Protein AF-A0A1J3E5S5-F1 (afdb_monomer_lite)

InterPro domains:
  IPR001609 Myosin head, motor domain-like [PF00063] (2-81)
  IPR001609 Myosin head, motor domain-like [PS51456] (1-84)
  IPR027417 P-loop containing nucleoside triphosphate hydrolase [SSF52540] (1-83)

Organism: Noccaea caerulescens (NCBI:txid107243)

Secondary structure (DSSP, 8-state):
-HHHHHHHHHHHHHHHHTT--EEE-SSTT-EEE-SHHHHHHHHH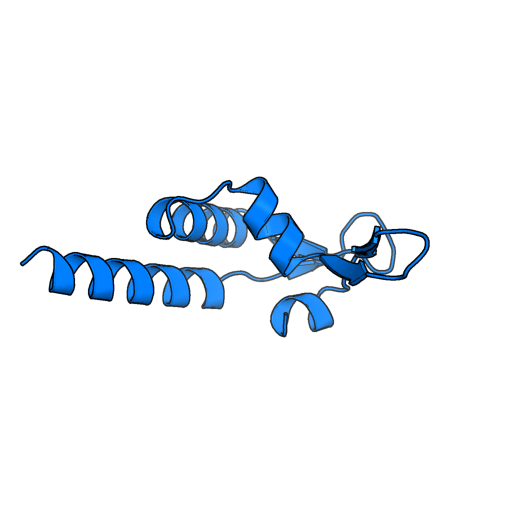HHHHHT--HHHHHHHHHEEEEE-SS-EEEEE--HHHHHT-

Foldseek 3Di:
DVVVLLVVLQVLLVVLQLPFAWDDDPDPFWIDGDDVSNLVSLVSSCVSVVHDSVVSRQVLQWDWDDDPVDIDIDGHHRVSSSVD

Structure (mmCIF, N/CA/C/O backbone):
data_AF-A0A1J3E5S5-F1
#
_entry.id   AF-A0A1J3E5S5-F1
#
loop_
_atom_site.group_PDB
_atom_site.id
_atom_site.type_symbol
_atom_site.label_atom_id
_atom_site.label_alt_id
_atom_site.label_comp_id
_atom_site.label_asym_id
_atom_site.label_entity_id
_atom_site.label_seq_id
_atom_site.pdbx_PDB_ins_code
_atom_site.Cartn_x
_atom_site.Cartn_y
_atom_site.Cartn_z
_atom_site.occupancy
_atom_site.B_iso_or_equiv
_atom_site.auth_seq_id
_atom_site.auth_comp_id
_atom_site.auth_asym_id
_atom_site.auth_atom_id
_atom_site.pdbx_PDB_model_num
ATOM 1 N N . GLU A 1 1 ? -18.991 3.427 22.161 1.00 70.38 1 GLU A N 1
ATOM 2 C CA . GLU A 1 1 ? -17.572 3.845 22.253 1.00 70.38 1 GLU A CA 1
ATOM 3 C C . GLU A 1 1 ? -16.660 3.024 21.340 1.00 70.38 1 GLU A C 1
ATOM 5 O O . GLU A 1 1 ? -16.186 3.587 20.365 1.00 70.38 1 GLU A O 1
ATOM 10 N N . LYS A 1 2 ? -16.496 1.705 21.541 1.00 81.88 2 LYS A N 1
ATOM 11 C CA . LYS A 1 2 ? -15.602 0.867 20.703 1.00 81.88 2 LYS A CA 1
ATOM 12 C C . LYS A 1 2 ? -15.892 0.896 19.192 1.00 81.88 2 LYS A C 1
ATOM 14 O O . LYS A 1 2 ? -14.965 0.877 18.393 1.00 81.88 2 LYS A O 1
ATOM 19 N N . GLU A 1 3 ? -17.163 0.955 18.790 1.00 86.50 3 GLU A N 1
ATOM 20 C CA . GLU A 1 3 ? -17.537 1.039 17.367 1.00 86.50 3 GLU A CA 1
ATOM 21 C C . GLU A 1 3 ? -17.140 2.377 16.731 1.00 86.50 3 GLU A C 1
ATOM 23 O O . GLU A 1 3 ? -16.634 2.401 15.615 1.00 86.50 3 GLU A O 1
ATOM 28 N N . GLN A 1 4 ? -17.306 3.491 17.451 1.00 90.81 4 GLN A N 1
ATOM 29 C CA . GLN A 1 4 ? -16.891 4.811 16.969 1.00 90.81 4 GLN A CA 1
ATOM 30 C C . GLN A 1 4 ? -15.370 4.894 16.840 1.00 90.81 4 GLN A C 1
ATOM 32 O O . GLN A 1 4 ? -14.867 5.398 15.841 1.00 90.81 4 GLN A O 1
ATOM 37 N N . GLU A 1 5 ? -14.636 4.343 17.807 1.00 91.06 5 GLU A N 1
ATOM 38 C CA . GLU A 1 5 ? -13.177 4.246 17.739 1.00 91.06 5 GLU A CA 1
ATOM 39 C C . GLU A 1 5 ? -12.722 3.414 16.530 1.00 91.06 5 GLU A C 1
ATOM 41 O O . GLU A 1 5 ? -11.811 3.818 15.810 1.00 91.06 5 GLU A O 1
ATOM 46 N N . ALA A 1 6 ? -13.397 2.295 16.244 1.00 92.81 6 ALA A N 1
ATOM 47 C CA . ALA A 1 6 ? -13.121 1.495 15.053 1.00 92.81 6 ALA A CA 1
ATOM 48 C C . ALA A 1 6 ? -13.388 2.276 13.754 1.00 92.81 6 ALA A C 1
ATOM 50 O O . ALA A 1 6 ? -12.566 2.222 12.840 1.00 92.81 6 ALA A O 1
ATOM 51 N N . ILE A 1 7 ? -14.485 3.040 13.684 1.00 95.31 7 ILE A N 1
ATOM 52 C CA . ILE A 1 7 ? -14.800 3.906 12.536 1.00 95.31 7 ILE A CA 1
ATOM 53 C C . ILE A 1 7 ? -13.700 4.954 12.342 1.00 95.31 7 ILE A C 1
ATOM 55 O O . ILE A 1 7 ? -13.160 5.074 11.243 1.00 95.31 7 ILE A O 1
ATOM 59 N N . PHE A 1 8 ? -13.319 5.679 13.398 1.00 95.38 8 PHE A N 1
ATOM 60 C CA . PHE A 1 8 ? -12.267 6.693 13.306 1.00 95.38 8 PHE A CA 1
ATOM 61 C C . PHE A 1 8 ? -10.917 6.093 12.919 1.00 95.38 8 PHE A C 1
ATOM 63 O O . PHE A 1 8 ? -10.203 6.685 12.111 1.00 95.38 8 PHE A O 1
ATOM 70 N N . ARG A 1 9 ? -10.590 4.900 13.424 1.00 96.25 9 ARG A N 1
ATOM 71 C CA . ARG A 1 9 ? -9.365 4.185 13.055 1.00 96.25 9 ARG A CA 1
ATOM 72 C C . ARG A 1 9 ? -9.331 3.840 11.565 1.00 96.25 9 ARG A C 1
ATOM 74 O O . ARG A 1 9 ? -8.313 4.073 10.918 1.00 96.25 9 ARG A O 1
ATOM 81 N N . VAL A 1 10 ? -10.436 3.337 11.010 1.00 96.88 10 VAL A N 1
ATOM 82 C CA . VAL A 1 10 ? -10.542 3.026 9.572 1.00 96.88 10 VAL A CA 1
ATOM 83 C C . VAL A 1 10 ? -10.445 4.296 8.725 1.00 96.88 10 VAL A C 1
ATOM 85 O O . VAL A 1 10 ? -9.695 4.321 7.752 1.00 96.88 10 VAL A O 1
ATOM 88 N N . VAL A 1 11 ? -11.142 5.369 9.107 1.00 97.94 11 VAL A N 1
ATOM 89 C CA . VAL A 1 11 ? -11.070 6.656 8.394 1.00 97.94 11 VAL A CA 1
ATOM 90 C C . VAL A 1 11 ? -9.644 7.208 8.408 1.00 97.94 11 VAL A C 1
ATOM 92 O O . VAL A 1 11 ? -9.136 7.609 7.364 1.00 97.94 11 VAL A O 1
ATOM 95 N N . A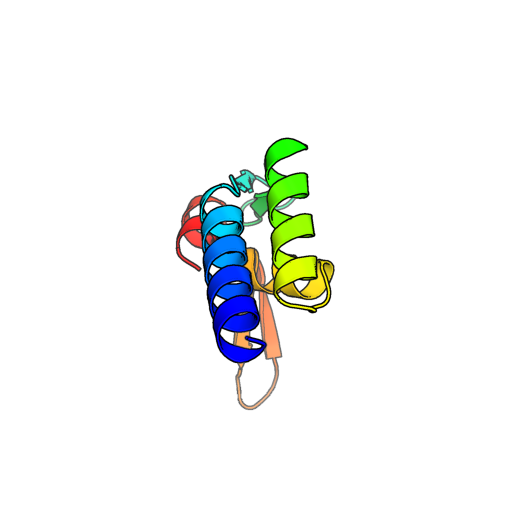LA A 1 12 ? -8.967 7.177 9.559 1.00 97.94 12 ALA A N 1
ATOM 96 C CA . ALA A 1 12 ? -7.573 7.593 9.664 1.00 97.94 12 ALA A CA 1
ATOM 97 C C . ALA A 1 12 ? -6.661 6.751 8.758 1.00 97.94 12 ALA A C 1
ATOM 99 O O . ALA A 1 12 ? -5.838 7.313 8.040 1.00 97.94 12 ALA A O 1
ATOM 100 N N . ALA A 1 13 ? -6.843 5.427 8.715 1.00 98.00 13 ALA A N 1
ATOM 101 C CA . ALA A 1 13 ? -6.063 4.563 7.832 1.00 98.00 13 ALA A CA 1
ATOM 102 C C . ALA A 1 13 ? -6.224 4.951 6.353 1.00 98.00 13 ALA A C 1
ATOM 104 O O . ALA A 1 13 ? -5.224 5.079 5.649 1.00 98.00 13 ALA A O 1
ATOM 105 N N . ILE A 1 14 ? -7.457 5.211 5.901 1.00 96.88 14 ILE A N 1
ATOM 106 C CA . ILE A 1 14 ? -7.744 5.657 4.526 1.00 96.88 14 ILE A CA 1
ATOM 107 C C . ILE A 1 14 ? -7.049 6.992 4.226 1.00 96.88 14 ILE A C 1
ATOM 109 O O . ILE A 1 14 ? -6.439 7.145 3.167 1.00 96.88 14 ILE A O 1
ATOM 113 N N . LEU A 1 15 ? -7.088 7.946 5.162 1.00 98.00 15 LEU A N 1
ATOM 114 C CA . LEU A 1 15 ? -6.409 9.237 5.004 1.00 98.00 15 LEU A CA 1
ATOM 115 C C . LEU A 1 15 ? -4.887 9.084 4.903 1.00 98.00 15 LEU A C 1
ATOM 117 O O . LEU A 1 15 ? -4.253 9.779 4.112 1.00 98.00 15 LEU A O 1
ATOM 121 N N . HIS A 1 16 ? -4.288 8.177 5.677 1.00 98.19 16 HIS A N 1
ATOM 122 C CA . HIS A 1 16 ? -2.864 7.876 5.547 1.00 98.19 16 HIS A CA 1
ATOM 123 C C . HIS A 1 16 ? -2.549 7.233 4.191 1.00 98.19 16 HIS A C 1
ATOM 125 O O . HIS A 1 16 ? -1.609 7.678 3.542 1.00 98.19 16 HIS A O 1
ATOM 131 N N . ILE A 1 17 ? -3.355 6.277 3.716 1.00 97.56 17 ILE A N 1
ATOM 132 C CA . ILE A 1 17 ? -3.168 5.654 2.392 1.00 97.56 17 ILE A CA 1
ATOM 133 C C . ILE A 1 17 ? -3.179 6.705 1.273 1.00 97.56 17 ILE A C 1
ATOM 135 O O . ILE A 1 17 ? -2.308 6.679 0.408 1.00 97.56 17 ILE A O 1
ATOM 139 N N . GLY A 1 18 ? -4.097 7.675 1.326 1.00 96.75 18 GLY A N 1
ATOM 140 C CA . GLY A 1 18 ? -4.192 8.745 0.326 1.00 96.75 18 GLY A CA 1
ATOM 141 C C . GLY A 1 18 ? -2.973 9.678 0.244 1.00 96.75 18 GLY A C 1
ATOM 142 O O . GLY A 1 18 ? -2.836 10.396 -0.741 1.00 96.75 18 GLY A O 1
ATOM 143 N N . ASN A 1 19 ? -2.085 9.664 1.244 1.00 97.38 19 ASN A N 1
ATOM 144 C CA . ASN A 1 19 ? -0.852 10.460 1.272 1.00 97.38 19 ASN A CA 1
ATOM 145 C C . ASN A 1 19 ? 0.401 9.666 0.859 1.00 97.38 19 ASN A C 1
ATOM 147 O O . ASN A 1 19 ? 1.514 10.186 0.944 1.00 97.38 19 ASN A O 1
ATOM 151 N N . ILE A 1 20 ? 0.256 8.403 0.451 1.00 97.69 20 ILE A N 1
ATOM 152 C CA . ILE A 1 20 ? 1.385 7.593 -0.010 1.00 97.69 20 ILE A CA 1
ATOM 153 C C . ILE A 1 20 ? 1.686 7.970 -1.460 1.00 97.69 20 ILE A C 1
ATOM 155 O O . ILE A 1 20 ? 0.920 7.661 -2.370 1.00 97.69 20 ILE A O 1
ATOM 159 N N . GLU A 1 21 ? 2.828 8.614 -1.688 1.00 97.38 21 GLU A N 1
ATOM 160 C CA . GLU A 1 21 ? 3.344 8.820 -3.036 1.00 97.38 21 GLU A CA 1
ATOM 161 C C . GLU A 1 21 ? 4.237 7.645 -3.447 1.00 97.38 21 GLU A C 1
ATOM 163 O O . GLU A 1 21 ? 5.017 7.114 -2.648 1.00 97.38 21 GLU A O 1
ATOM 168 N N . PHE A 1 22 ? 4.180 7.274 -4.725 1.00 96.50 22 PHE A N 1
ATOM 169 C CA . PHE A 1 22 ? 5.008 6.215 -5.293 1.00 96.50 22 PHE A CA 1
ATOM 170 C C . PHE A 1 22 ? 6.033 6.785 -6.270 1.00 96.50 22 PHE A C 1
ATOM 172 O O . PHE A 1 22 ? 5.767 7.725 -7.018 1.00 96.50 22 PHE A O 1
ATOM 179 N N . THR A 1 23 ? 7.217 6.186 -6.283 1.00 95.88 23 THR A N 1
ATOM 180 C CA . THR A 1 23 ? 8.262 6.440 -7.276 1.00 95.88 23 THR A CA 1
ATOM 181 C C . THR A 1 23 ? 8.689 5.137 -7.930 1.00 95.88 23 THR A C 1
ATOM 183 O O . THR A 1 23 ? 8.340 4.048 -7.470 1.00 95.88 23 THR A O 1
ATOM 186 N N . LYS A 1 24 ? 9.447 5.242 -9.019 1.00 95.62 24 LYS A N 1
ATOM 187 C CA . LYS A 1 24 ? 9.959 4.082 -9.741 1.00 95.62 24 LYS A CA 1
ATOM 188 C C . LYS A 1 24 ? 10.901 3.270 -8.846 1.00 95.62 24 LYS A C 1
ATOM 190 O O . LYS A 1 24 ? 11.819 3.819 -8.238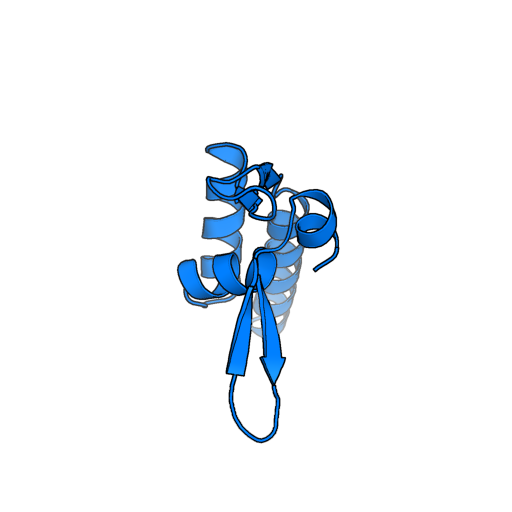 1.00 95.62 24 LYS A O 1
ATOM 195 N N . GLY A 1 25 ? 10.660 1.966 -8.782 1.00 92.00 25 GLY A N 1
ATOM 196 C CA . GLY A 1 25 ? 11.524 1.008 -8.107 1.00 92.00 25 GLY A CA 1
ATOM 197 C C . GLY A 1 25 ? 12.738 0.616 -8.955 1.00 92.00 25 GLY A C 1
ATOM 198 O O . GLY A 1 25 ? 13.152 1.327 -9.870 1.00 92.00 25 GLY A O 1
ATOM 199 N N . LYS A 1 26 ? 13.332 -0.537 -8.631 1.00 88.56 26 LYS A N 1
ATOM 200 C CA . LYS A 1 26 ? 14.520 -1.051 -9.335 1.00 88.56 26 LYS A CA 1
ATOM 201 C C . LYS A 1 26 ? 14.197 -1.530 -10.751 1.00 88.56 26 LYS A C 1
ATOM 203 O O . LYS A 1 26 ? 14.959 -1.257 -11.672 1.00 88.56 26 LYS A O 1
ATOM 208 N N . GLU A 1 27 ? 13.070 -2.215 -10.907 1.00 87.88 27 GLU A N 1
ATOM 209 C CA . GLU A 1 27 ? 12.599 -2.714 -12.197 1.00 87.88 27 GLU A CA 1
ATOM 210 C C . GLU A 1 27 ? 11.791 -1.645 -12.931 1.00 87.88 27 GLU A C 1
ATOM 212 O O . GLU A 1 27 ? 11.195 -0.754 -12.312 1.00 87.88 27 GLU A O 1
ATOM 217 N N . VAL A 1 28 ? 11.761 -1.738 -14.262 1.00 82.56 28 VAL A N 1
ATOM 218 C CA . VAL A 1 28 ? 11.152 -0.730 -15.142 1.00 82.56 28 VAL A CA 1
ATOM 219 C C . VAL A 1 28 ? 9.680 -0.452 -14.822 1.00 82.56 28 VAL A C 1
ATOM 221 O O . VAL A 1 28 ? 9.244 0.692 -14.936 1.00 82.56 28 VAL A O 1
ATOM 224 N N . ASP A 1 29 ? 8.965 -1.483 -14.392 1.00 87.31 29 ASP A N 1
ATOM 225 C CA . ASP A 1 29 ? 7.535 -1.544 -14.103 1.00 87.31 29 ASP A CA 1
ATOM 226 C C . ASP A 1 29 ? 7.253 -1.668 -12.599 1.00 87.31 29 ASP A C 1
ATOM 228 O O . ASP A 1 29 ? 6.157 -2.047 -12.203 1.00 87.31 29 ASP A O 1
ATOM 232 N N . SER A 1 30 ? 8.245 -1.391 -11.749 1.00 92.25 30 SER A N 1
ATOM 233 C CA . SER A 1 30 ? 8.078 -1.455 -10.300 1.00 92.25 30 SER A CA 1
ATOM 234 C C . SER A 1 30 ? 7.880 -0.084 -9.678 1.00 92.25 30 SER A C 1
ATOM 236 O O . SER A 1 30 ? 8.410 0.926 -10.151 1.00 92.25 30 SER A O 1
ATOM 238 N N . SER A 1 31 ? 7.162 -0.076 -8.564 1.00 95.19 31 SER A N 1
ATOM 239 C CA . SER A 1 31 ? 6.934 1.087 -7.723 1.00 95.19 31 SER A CA 1
ATOM 240 C C . SER A 1 31 ? 7.337 0.795 -6.284 1.00 95.19 31 SER A C 1
ATOM 242 O O . SER A 1 31 ? 7.304 -0.344 -5.813 1.00 95.19 31 SER A O 1
ATOM 244 N N . VAL A 1 32 ? 7.767 1.847 -5.598 1.00 96.19 32 VAL A N 1
ATOM 245 C CA . VAL A 1 32 ? 8.079 1.851 -4.167 1.00 96.19 32 VAL A CA 1
ATOM 246 C C . VAL A 1 32 ? 7.585 3.165 -3.556 1.00 96.19 32 VAL A C 1
ATOM 248 O O . VAL A 1 32 ? 7.489 4.157 -4.285 1.00 96.19 32 VAL A O 1
ATOM 251 N N . PRO A 1 33 ? 7.303 3.223 -2.241 1.00 97.12 33 PRO A N 1
ATOM 252 C CA . PRO A 1 33 ? 7.037 4.490 -1.564 1.00 97.12 33 PRO A CA 1
ATOM 253 C C . PRO A 1 33 ? 8.162 5.504 -1.821 1.00 97.12 33 PRO A C 1
ATOM 255 O O . PRO A 1 33 ? 9.344 5.171 -1.694 1.00 97.12 33 PRO A O 1
ATOM 258 N N . LYS A 1 34 ? 7.791 6.728 -2.205 1.00 96.88 34 LYS A N 1
ATOM 259 C CA . LYS A 1 34 ? 8.690 7.756 -2.755 1.00 96.88 34 LYS A CA 1
ATOM 260 C C . LYS A 1 34 ? 9.771 8.213 -1.781 1.00 96.88 34 LYS A C 1
ATOM 262 O O . LYS A 1 34 ? 10.937 8.312 -2.154 1.00 96.88 34 LYS A O 1
ATOM 267 N N . ASP A 1 35 ? 9.381 8.505 -0.550 1.00 97.25 35 ASP A N 1
ATOM 268 C CA . ASP A 1 35 ? 10.230 9.100 0.477 1.00 97.25 35 ASP A CA 1
ATOM 269 C C . ASP A 1 35 ? 9.843 8.610 1.879 1.00 97.25 35 ASP A C 1
ATOM 271 O O . ASP A 1 35 ? 8.959 7.767 2.055 1.00 97.25 35 ASP A O 1
ATOM 275 N N . ASP A 1 36 ? 10.534 9.114 2.900 1.00 97.94 36 ASP A N 1
ATOM 276 C CA . ASP A 1 36 ? 10.273 8.720 4.285 1.00 97.94 36 ASP A CA 1
ATOM 277 C C . ASP A 1 36 ? 8.898 9.188 4.783 1.00 97.94 36 ASP A C 1
ATOM 279 O O . ASP A 1 36 ? 8.320 8.533 5.649 1.00 97.94 36 ASP A O 1
ATOM 283 N N . ASN A 1 37 ? 8.328 10.242 4.187 1.00 97.88 37 ASN A N 1
ATOM 284 C CA . ASN A 1 37 ? 6.958 10.665 4.469 1.00 97.88 37 ASN A CA 1
ATOM 285 C C . ASN A 1 37 ? 5.946 9.620 3.969 1.00 97.88 37 ASN A C 1
ATOM 287 O O . ASN A 1 37 ? 5.074 9.173 4.713 1.00 97.88 37 ASN A O 1
ATOM 291 N N . SER A 1 38 ? 6.121 9.134 2.741 1.00 97.88 38 SER A N 1
ATOM 292 C CA . SER A 1 38 ? 5.290 8.075 2.156 1.00 97.88 38 SER A CA 1
ATOM 293 C C . SER A 1 38 ? 5.402 6.766 2.948 1.00 97.88 38 SER A C 1
ATOM 295 O O . SER A 1 38 ? 4.399 6.103 3.215 1.00 97.88 38 SER A O 1
ATOM 297 N N . LYS A 1 39 ? 6.614 6.409 3.400 1.00 97.88 39 LYS A N 1
ATOM 298 C CA . LYS A 1 39 ? 6.836 5.239 4.273 1.00 97.88 39 LYS A CA 1
ATOM 299 C C . LYS A 1 39 ? 6.190 5.404 5.646 1.00 97.88 39 LYS A C 1
ATOM 301 O O . LYS A 1 39 ? 5.676 4.426 6.187 1.00 97.88 39 LYS A O 1
ATOM 306 N N . PHE A 1 40 ? 6.213 6.611 6.213 1.00 98.38 40 PHE A N 1
ATOM 307 C CA . PHE A 1 40 ? 5.524 6.916 7.464 1.00 98.38 40 PHE A CA 1
ATOM 308 C C . PHE A 1 40 ? 4.018 6.686 7.320 1.00 98.38 40 PHE A C 1
ATOM 310 O O . PHE A 1 40 ? 3.443 5.934 8.103 1.00 98.38 40 PHE A O 1
ATOM 317 N N . HIS A 1 41 ? 3.399 7.245 6.277 1.00 98.50 41 HIS A N 1
ATOM 318 C CA . HIS A 1 41 ? 1.975 7.050 6.017 1.00 98.50 41 HIS A CA 1
ATOM 319 C C . HIS A 1 41 ? 1.609 5.576 5.819 1.00 98.50 41 HIS A C 1
ATOM 321 O O . HIS A 1 41 ? 0.653 5.102 6.434 1.00 98.50 41 HIS A O 1
ATOM 327 N N . LEU A 1 42 ? 2.403 4.834 5.045 1.00 98.31 42 LEU A N 1
ATOM 328 C CA . LEU A 1 42 ? 2.221 3.395 4.854 1.00 98.31 42 LEU A CA 1
ATOM 329 C C . LEU A 1 42 ? 2.296 2.622 6.182 1.00 98.31 42 LEU A C 1
ATOM 331 O O . LEU A 1 42 ? 1.435 1.786 6.462 1.00 98.31 42 LEU A O 1
ATOM 335 N N . LYS A 1 43 ? 3.296 2.920 7.020 1.00 98.50 43 LYS A N 1
ATOM 336 C CA . LYS A 1 43 ? 3.458 2.293 8.337 1.00 98.50 43 LYS A CA 1
ATOM 337 C C . LYS A 1 43 ? 2.268 2.577 9.249 1.00 98.50 43 LYS A C 1
ATOM 339 O O . LYS A 1 43 ? 1.709 1.643 9.819 1.00 98.50 43 LYS A O 1
ATOM 344 N N . THR A 1 44 ? 1.853 3.836 9.352 1.00 98.38 44 THR A N 1
ATOM 345 C CA . THR A 1 44 ? 0.705 4.219 10.180 1.00 98.38 44 THR A CA 1
ATOM 346 C C . THR A 1 44 ? -0.587 3.578 9.680 1.00 98.38 44 THR A C 1
ATOM 348 O O . THR A 1 44 ? -1.370 3.084 10.486 1.00 98.38 44 THR A O 1
ATOM 351 N N . ALA A 1 45 ? -0.806 3.511 8.363 1.00 98.38 45 ALA A N 1
ATOM 352 C CA . ALA A 1 45 ? -1.962 2.818 7.800 1.00 98.38 45 ALA A CA 1
ATOM 353 C C . ALA A 1 45 ? -1.975 1.326 8.173 1.00 98.38 45 ALA A C 1
ATOM 355 O O . ALA A 1 45 ? -3.010 0.823 8.609 1.00 98.38 45 ALA A O 1
ATOM 356 N N . ALA A 1 46 ? -0.834 0.635 8.073 1.00 98.25 46 ALA A N 1
ATOM 357 C CA . ALA A 1 46 ? -0.724 -0.772 8.458 1.00 98.25 46 ALA A CA 1
ATOM 358 C C . ALA A 1 46 ? -1.025 -1.000 9.950 1.00 98.25 46 ALA A C 1
ATOM 360 O O . ALA A 1 46 ? -1.760 -1.923 10.299 1.00 98.25 46 ALA A O 1
ATOM 361 N N . GLU A 1 47 ? -0.524 -0.128 10.829 1.00 98.12 47 GLU A N 1
ATOM 362 C CA . GLU A 1 47 ? -0.797 -0.179 12.272 1.00 98.12 47 GLU A CA 1
ATOM 363 C C . GLU A 1 47 ? -2.287 0.041 12.584 1.00 98.12 47 GLU A C 1
ATOM 365 O O . GLU A 1 47 ? -2.878 -0.718 13.354 1.00 98.12 47 GL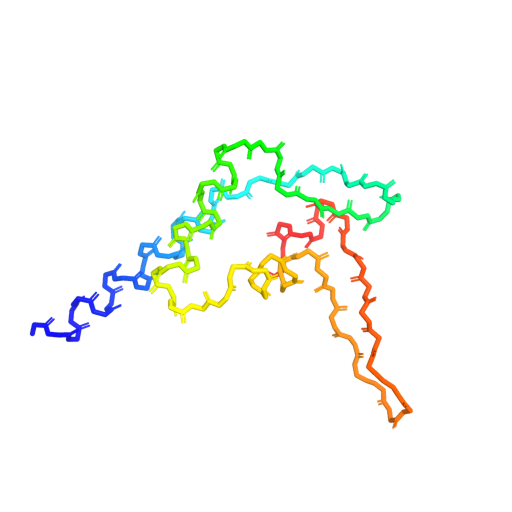U A O 1
ATOM 370 N N . LEU 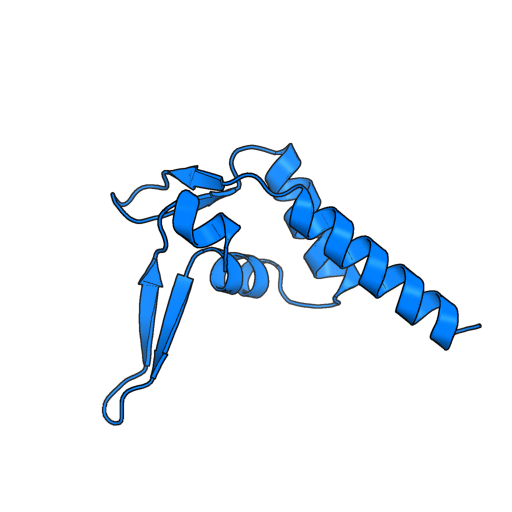A 1 48 ? -2.923 1.032 11.948 1.00 97.81 48 LEU A N 1
ATOM 371 C CA . LEU A 1 48 ? -4.348 1.336 12.135 1.00 97.81 48 LEU A CA 1
ATOM 372 C C . LEU A 1 48 ? -5.259 0.215 11.603 1.00 97.81 48 LEU A C 1
ATOM 374 O O . LEU A 1 48 ? -6.288 -0.097 12.212 1.00 97.81 48 LEU A O 1
ATOM 378 N N . LEU A 1 49 ? -4.879 -0.413 10.490 1.00 96.75 49 LEU A N 1
ATOM 379 C CA . LEU A 1 49 ? -5.573 -1.578 9.929 1.00 96.75 49 LEU A CA 1
ATOM 380 C C . LEU A 1 49 ? -5.235 -2.882 10.659 1.00 96.75 49 LEU A C 1
ATOM 382 O O . LEU A 1 49 ? -5.918 -3.883 10.447 1.00 96.75 49 LEU A O 1
ATOM 386 N N . MET A 1 50 ? -4.226 -2.862 11.535 1.00 96.12 50 MET A N 1
ATOM 387 C CA . MET A 1 50 ? -3.699 -4.030 12.244 1.00 96.12 50 MET A CA 1
ATOM 388 C C . MET A 1 50 ? -3.264 -5.139 11.274 1.00 96.12 50 MET A C 1
ATOM 390 O O . MET A 1 50 ? -3.544 -6.319 11.493 1.00 96.12 50 MET A O 1
ATOM 394 N N . CYS A 1 51 ? -2.597 -4.758 10.184 1.00 96.69 51 CYS A N 1
ATOM 395 C CA . CYS A 1 51 ? -2.094 -5.679 9.172 1.00 96.69 51 CYS A CA 1
ATOM 396 C C . CYS A 1 51 ? -0.567 -5.633 9.073 1.00 96.69 51 CYS A C 1
ATOM 398 O O . CYS A 1 51 ? 0.094 -4.725 9.577 1.00 96.69 51 CYS A O 1
ATOM 400 N N . ASP A 1 52 ? 0.004 -6.628 8.397 1.00 98.19 52 ASP A N 1
ATOM 401 C CA . ASP A 1 52 ? 1.434 -6.638 8.122 1.00 98.19 52 ASP A CA 1
ATOM 402 C C . ASP A 1 52 ? 1.809 -5.502 7.159 1.00 98.19 52 ASP A C 1
ATOM 404 O O . ASP A 1 52 ? 1.174 -5.302 6.119 1.00 98.19 52 ASP A O 1
ATOM 408 N N . LEU A 1 53 ? 2.862 -4.763 7.513 1.00 97.25 53 LEU A N 1
ATOM 409 C CA . LEU A 1 53 ? 3.344 -3.626 6.734 1.00 97.25 53 LEU A CA 1
ATOM 410 C C . LEU A 1 53 ? 3.765 -4.051 5.328 1.00 97.25 53 LEU A C 1
ATOM 412 O O . LEU A 1 53 ? 3.440 -3.380 4.348 1.00 97.25 53 LEU A O 1
ATOM 416 N N . LYS A 1 54 ? 4.486 -5.172 5.222 1.00 96.31 54 LYS A N 1
ATOM 417 C CA . LYS A 1 54 ? 5.005 -5.623 3.937 1.00 96.31 54 LYS A CA 1
ATOM 418 C C . LYS A 1 54 ? 3.891 -6.167 3.050 1.00 96.31 54 LYS A C 1
ATOM 420 O O . LYS A 1 54 ? 3.919 -5.941 1.845 1.00 96.31 54 LYS A O 1
ATOM 425 N N . ALA A 1 55 ? 2.897 -6.826 3.635 1.00 96.00 55 ALA A N 1
ATOM 426 C CA . ALA A 1 55 ? 1.705 -7.269 2.932 1.00 96.00 55 ALA A CA 1
ATOM 427 C C . ALA A 1 55 ? 0.896 -6.089 2.375 1.00 96.00 55 ALA A C 1
ATOM 429 O O . ALA A 1 55 ? 0.445 -6.169 1.235 1.00 96.00 55 ALA A O 1
ATOM 430 N N . LEU A 1 56 ? 0.752 -4.993 3.132 1.00 96.69 56 LEU A N 1
ATOM 431 C CA . LEU A 1 56 ? 0.082 -3.781 2.648 1.00 96.69 56 LEU A CA 1
ATOM 432 C C . LEU A 1 56 ? 0.866 -3.115 1.510 1.00 96.69 56 LEU A C 1
ATOM 434 O O . LEU A 1 56 ? 0.282 -2.769 0.488 1.00 96.69 56 LEU A O 1
ATOM 438 N N . GLU A 1 57 ? 2.187 -2.982 1.651 1.00 96.44 57 GLU A N 1
ATOM 439 C CA . GLU A 1 57 ? 3.046 -2.466 0.576 1.00 96.44 57 GLU A CA 1
ATOM 440 C C . GLU A 1 57 ? 2.926 -3.320 -0.691 1.00 96.44 57 GLU A C 1
ATOM 442 O O . GLU A 1 57 ? 2.747 -2.801 -1.787 1.00 96.44 57 GLU A O 1
ATOM 447 N N . ASP A 1 58 ? 2.995 -4.643 -0.544 1.00 94.69 58 ASP A N 1
ATOM 448 C CA . ASP A 1 58 ? 2.867 -5.573 -1.660 1.00 94.69 58 ASP A CA 1
ATOM 449 C C . ASP A 1 58 ? 1.479 -5.495 -2.308 1.00 94.69 58 ASP A C 1
ATOM 451 O O . ASP A 1 58 ? 1.392 -5.614 -3.526 1.00 94.69 58 ASP A O 1
ATOM 455 N N . ALA A 1 59 ? 0.415 -5.276 -1.531 1.00 94.25 59 ALA A N 1
ATOM 456 C CA . ALA A 1 59 ? -0.937 -5.103 -2.057 1.00 94.25 59 ALA A CA 1
ATOM 457 C C . ALA A 1 59 ? -1.088 -3.817 -2.887 1.00 94.25 59 ALA A C 1
ATOM 459 O O . ALA A 1 59 ? -1.829 -3.820 -3.864 1.00 94.25 59 ALA A O 1
ATOM 460 N N . LEU A 1 60 ? -0.372 -2.746 -2.528 1.00 95.25 60 LEU A N 1
ATOM 461 C CA . LEU A 1 60 ? -0.387 -1.471 -3.257 1.00 95.25 60 LEU A CA 1
ATOM 462 C C . LEU A 1 60 ? 0.555 -1.471 -4.473 1.00 95.25 60 LEU A C 1
ATOM 464 O O . LEU A 1 60 ? 0.270 -0.842 -5.486 1.00 95.25 60 LEU A O 1
ATOM 468 N N . CYS A 1 61 ? 1.687 -2.173 -4.386 1.00 95.12 61 CYS A N 1
ATOM 469 C CA . CYS A 1 61 ? 2.734 -2.135 -5.411 1.00 95.12 61 CYS A CA 1
ATOM 470 C C . CYS A 1 61 ? 2.706 -3.329 -6.376 1.00 95.12 61 CYS A C 1
ATOM 472 O O . CYS A 1 61 ? 3.505 -3.368 -7.318 1.00 95.12 61 CYS A O 1
ATOM 474 N N . LYS A 1 62 ? 1.867 -4.347 -6.142 1.00 93.88 62 LYS A N 1
ATOM 475 C CA . LYS A 1 62 ? 1.821 -5.562 -6.966 1.00 93.88 62 LYS A CA 1
ATOM 476 C C . LYS A 1 62 ? 0.392 -5.989 -7.255 1.00 93.88 62 LYS A C 1
ATOM 478 O O . LYS A 1 62 ? -0.459 -6.047 -6.376 1.00 93.88 62 LYS A O 1
ATOM 483 N N . ARG A 1 63 ? 0.167 -6.443 -8.484 1.00 91.81 63 ARG A N 1
ATOM 484 C CA . ARG A 1 63 ? -1.067 -7.112 -8.884 1.00 91.81 63 ARG A CA 1
ATOM 485 C C . ARG A 1 63 ? -0.916 -8.617 -8.743 1.00 91.81 63 ARG A C 1
ATOM 487 O O . ARG A 1 63 ? -0.006 -9.217 -9.320 1.00 91.81 63 ARG A O 1
ATOM 494 N N . VAL A 1 64 ? -1.838 -9.223 -8.004 1.00 90.75 64 VAL A N 1
ATOM 495 C CA . VAL A 1 64 ? -1.980 -10.679 -7.919 1.00 90.75 64 VAL A CA 1
ATOM 496 C C . VAL A 1 64 ? -2.963 -11.140 -8.991 1.00 90.75 64 VAL A C 1
ATOM 498 O O . VAL A 1 64 ? -4.103 -10.681 -9.037 1.00 90.75 64 VAL A O 1
ATOM 501 N N . MET A 1 65 ? -2.518 -12.043 -9.859 1.00 87.12 65 MET A N 1
ATOM 502 C CA . MET A 1 65 ? -3.346 -12.716 -10.856 1.00 87.12 65 MET A CA 1
ATOM 503 C C . MET A 1 65 ? -3.383 -14.207 -10.532 1.00 87.12 65 MET A C 1
ATOM 505 O O . MET A 1 65 ? -2.341 -14.826 -10.334 1.00 87.12 65 MET A O 1
ATOM 509 N N . ILE A 1 66 ? -4.587 -14.768 -10.461 1.00 91.56 66 ILE A N 1
ATOM 510 C CA . ILE A 1 66 ? -4.802 -16.185 -10.164 1.00 91.56 66 ILE A CA 1
ATOM 511 C C . ILE A 1 66 ? -5.162 -16.884 -11.475 1.00 91.56 66 ILE A C 1
ATOM 513 O O . ILE A 1 66 ? -6.149 -16.509 -12.111 1.00 91.56 66 ILE A O 1
ATOM 517 N N . THR A 1 67 ? -4.376 -17.883 -11.871 1.00 91.25 67 THR A N 1
ATOM 518 C CA . THR A 1 67 ? -4.710 -18.825 -12.949 1.00 91.25 67 THR A CA 1
ATOM 519 C C . THR A 1 67 ? -4.908 -20.229 -12.356 1.00 91.25 67 THR A C 1
ATOM 521 O O . THR A 1 67 ? -4.568 -20.447 -11.190 1.00 91.25 67 THR A O 1
ATOM 524 N N . PRO A 1 68 ? -5.492 -21.193 -13.095 1.00 94.56 68 PRO A N 1
ATOM 525 C CA . PRO A 1 68 ? -5.613 -22.574 -12.618 1.00 94.56 68 PRO A CA 1
ATOM 526 C C . PRO A 1 68 ? -4.268 -23.238 -12.280 1.00 94.56 68 PRO A C 1
ATOM 528 O O . PRO A 1 68 ? -4.218 -24.112 -11.417 1.00 94.56 68 PRO A O 1
ATOM 531 N N . GLU A 1 69 ? -3.194 -22.838 -12.959 1.00 93.50 69 GLU A N 1
ATOM 532 C CA . GLU A 1 69 ? -1.856 -23.414 -12.822 1.00 93.50 69 GLU A CA 1
ATOM 533 C C . GLU A 1 69 ? -1.043 -22.748 -11.708 1.00 93.50 69 GLU A C 1
ATOM 535 O O . GLU A 1 69 ? -0.311 -23.435 -10.995 1.00 93.50 69 GLU A O 1
ATOM 540 N N . GLU A 1 70 ? -1.148 -21.423 -11.551 1.00 91.75 70 GLU A N 1
ATOM 541 C CA . GLU A 1 70 ? -0.303 -20.676 -10.620 1.00 91.75 70 GLU A CA 1
ATOM 542 C C . GLU A 1 70 ? -0.880 -19.323 -10.164 1.00 91.75 70 GLU A C 1
ATOM 544 O O . GLU A 1 70 ? -1.839 -18.774 -10.711 1.00 91.75 70 GLU A O 1
ATOM 549 N N . VAL A 1 71 ? -0.244 -18.757 -9.133 1.00 91.62 71 VAL A N 1
ATOM 550 C CA . VAL A 1 71 ? -0.478 -17.382 -8.678 1.00 91.62 71 VAL A CA 1
ATOM 551 C C . VAL A 1 71 ? 0.682 -16.509 -9.139 1.00 91.62 71 VAL A C 1
ATOM 553 O O . VAL A 1 71 ? 1.800 -16.619 -8.634 1.00 91.62 71 VAL A O 1
ATOM 556 N N . ILE A 1 72 ? 0.400 -15.594 -10.061 1.00 89.81 72 ILE A N 1
ATOM 557 C CA . ILE A 1 72 ? 1.389 -14.688 -10.642 1.00 89.81 72 ILE A CA 1
ATOM 558 C C . ILE A 1 72 ? 1.320 -13.348 -9.908 1.00 89.81 72 ILE A C 1
ATOM 560 O O . ILE A 1 72 ? 0.270 -12.706 -9.855 1.00 89.81 72 ILE A O 1
ATOM 564 N N . LYS A 1 73 ? 2.455 -12.894 -9.367 1.00 90.25 73 LYS A N 1
ATOM 565 C CA . LYS A 1 73 ? 2.605 -11.546 -8.798 1.00 90.25 73 LYS A CA 1
ATOM 566 C C . LYS A 1 73 ? 3.384 -10.672 -9.772 1.00 90.25 73 LYS A C 1
ATOM 568 O O . LYS A 1 73 ? 4.540 -10.972 -10.060 1.00 90.25 73 LYS A O 1
ATOM 573 N N . ARG A 1 74 ? 2.771 -9.593 -10.261 1.00 91.88 74 ARG A N 1
ATOM 574 C CA . ARG A 1 74 ? 3.440 -8.603 -11.121 1.00 91.88 74 ARG A CA 1
ATOM 575 C C . ARG A 1 74 ? 3.563 -7.270 -10.412 1.00 91.88 74 ARG A C 1
ATOM 577 O O . ARG A 1 74 ? 2.609 -6.838 -9.773 1.00 91.88 74 ARG A O 1
ATOM 584 N N . SER A 1 75 ? 4.723 -6.639 -10.534 1.00 92.81 75 SER A N 1
ATOM 585 C CA . SER A 1 75 ? 4.930 -5.278 -10.050 1.00 92.81 75 SER A CA 1
ATOM 586 C C . SER A 1 75 ? 4.043 -4.294 -10.814 1.00 92.81 75 SER A C 1
A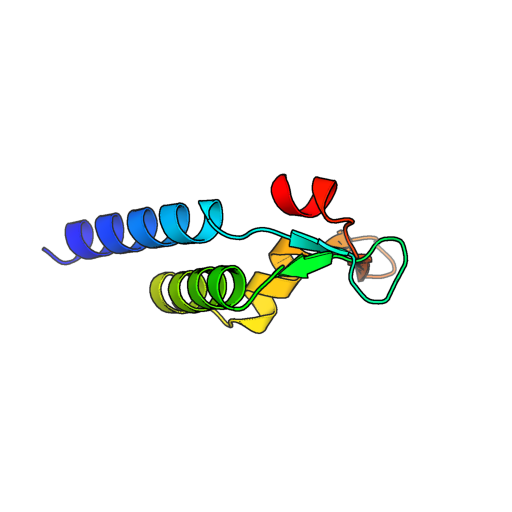TOM 588 O O . SER A 1 75 ? 3.678 -4.537 -11.965 1.00 92.81 75 SER A O 1
ATOM 590 N N . LEU A 1 76 ? 3.668 -3.212 -10.144 1.00 92.31 76 LEU A N 1
ATOM 591 C CA . LEU A 1 76 ? 2.939 -2.095 -10.724 1.00 92.31 76 LEU A CA 1
ATOM 592 C C . LEU A 1 76 ? 3.865 -0.897 -10.851 1.00 92.31 76 LEU A C 1
ATOM 594 O O . LEU A 1 76 ? 4.629 -0.602 -9.928 1.00 92.31 76 LEU A O 1
ATOM 598 N N . ASP A 1 77 ? 3.769 -0.187 -11.970 1.00 93.69 77 ASP A N 1
ATOM 599 C CA . ASP A 1 77 ? 4.429 1.100 -12.128 1.00 93.69 77 ASP A CA 1
ATOM 600 C C . ASP A 1 77 ? 3.790 2.142 -11.183 1.00 93.69 77 ASP A C 1
ATOM 602 O O . ASP A 1 77 ? 2.677 1.930 -10.688 1.00 93.69 77 ASP A O 1
ATOM 606 N N . PRO A 1 78 ? 4.455 3.279 -10.916 1.00 92.38 78 PRO A N 1
ATOM 607 C CA . PRO A 1 78 ? 3.960 4.257 -9.948 1.00 92.38 78 PRO A CA 1
ATOM 608 C C . PRO A 1 78 ? 2.549 4.778 -10.239 1.00 92.38 78 PRO A C 1
ATOM 610 O O . PRO A 1 78 ? 1.791 5.009 -9.302 1.00 92.38 78 PRO A O 1
ATOM 613 N N . GLN A 1 79 ? 2.170 4.939 -11.511 1.00 91.25 79 GLN A N 1
ATOM 614 C CA . GLN A 1 79 ? 0.843 5.439 -11.870 1.00 91.25 79 GLN A CA 1
ATOM 615 C C . GLN A 1 79 ? -0.234 4.388 -11.596 1.00 91.25 79 GLN A C 1
ATOM 617 O O . GLN A 1 79 ? -1.309 4.730 -11.104 1.00 91.25 79 GLN A O 1
ATOM 622 N N . SER A 1 80 ? 0.069 3.120 -11.881 1.00 89.75 80 SER A N 1
ATOM 623 C CA . SER A 1 80 ? -0.815 1.994 -11.574 1.00 89.75 80 SER A CA 1
ATOM 624 C C . SER A 1 80 ? -0.948 1.746 -10.064 1.00 89.75 80 SER A C 1
ATOM 626 O O . SER A 1 80 ? -2.036 1.406 -9.596 1.00 89.75 80 SER A O 1
ATOM 628 N N . ALA A 1 81 ? 0.122 1.959 -9.290 1.00 89.94 81 ALA A N 1
ATOM 629 C CA . ALA A 1 81 ? 0.117 1.806 -7.832 1.00 89.94 81 ALA A CA 1
ATOM 630 C C . ALA A 1 81 ? -0.802 2.824 -7.134 1.00 89.94 81 ALA A C 1
ATOM 632 O O . ALA A 1 81 ? -1.509 2.478 -6.193 1.00 89.94 81 ALA A O 1
ATOM 633 N N . VAL A 1 82 ? -0.875 4.061 -7.645 1.00 90.00 82 VAL A N 1
ATOM 634 C CA . VAL A 1 82 ? -1.790 5.102 -7.131 1.00 90.00 82 VAL A CA 1
ATOM 635 C C . VAL A 1 82 ? -3.267 4.702 -7.267 1.00 90.00 82 VAL A C 1
ATOM 637 O O . VAL A 1 82 ? -4.101 5.155 -6.488 1.00 90.00 82 VAL A O 1
ATOM 640 N N . THR A 1 83 ? -3.604 3.866 -8.251 1.00 88.88 83 THR A N 1
ATOM 641 C CA . THR A 1 83 ? -4.986 3.448 -8.549 1.00 88.88 83 THR A CA 1
ATOM 642 C C . THR A 1 83 ? -5.328 2.030 -8.076 1.00 88.88 83 THR A C 1
ATOM 644 O O . THR A 1 83 ? -6.350 1.496 -8.508 1.00 88.88 83 THR A O 1
ATOM 647 N N . SER A 1 84 ? -4.451 1.395 -7.291 1.00 77.56 84 SER A N 1
ATOM 648 C CA . SER A 1 84 ? -4.604 -0.007 -6.861 1.00 77.56 84 SER A CA 1
ATOM 649 C C . SER A 1 84 ? -5.683 -0.225 -5.806 1.00 77.56 84 SER A C 1
ATOM 651 O O . SER A 1 84 ? -5.983 0.718 -5.042 1.00 77.56 84 SER A O 1
#

Sequence (84 aa):
EKEQEAIFRVVAAILHIGNIEFTKGKEVDSSVPKDDNSKFHLKTAAELLMCDLKALEDALCKRVMITPEEVIKRSLDPQSAVTS

pLDDT: mean 93.89, std 4.91, range [70.38, 98.5]

Radius of gyration: 14.31 Å; chains: 1; bounding box: 32×34×37 Å